Protein AF-A0A526VEC4-F1 (afdb_monomer_lite)

Secondary structure (DSSP, 8-state):
-------HHHHHHHHHHHHHHH-----GGG-SHHHHSSHHHHHHHHHHHHHHHH--

Structure (mmCIF, N/CA/C/O backbone):
data_AF-A0A526VEC4-F1
#
_entry.id   AF-A0A526VEC4-F1
#
loop_
_atom_site.group_PDB
_atom_site.id
_atom_site.type_symbol
_atom_site.label_atom_id
_atom_site.label_alt_id
_atom_site.label_comp_id
_atom_site.label_asym_id
_atom_site.label_entity_id
_atom_site.label_seq_id
_atom_site.pdbx_PDB_ins_code
_atom_site.Cartn_x
_atom_site.Cartn_y
_atom_site.Cartn_z
_atom_site.occupancy
_atom_site.B_iso_or_equiv
_atom_site.auth_seq_id
_atom_site.auth_comp_id
_atom_site.auth_asym_id
_atom_site.auth_atom_id
_atom_site.pdbx_PDB_model_num
ATOM 1 N N . ILE A 1 1 ? 15.883 -0.915 -20.634 1.00 43.56 1 ILE A N 1
ATOM 2 C CA . ILE A 1 1 ? 14.651 -1.047 -19.821 1.00 43.56 1 ILE A CA 1
ATOM 3 C C . ILE A 1 1 ? 15.105 -0.798 -18.396 1.00 43.56 1 ILE A C 1
ATOM 5 O O . ILE A 1 1 ? 15.426 -1.725 -17.678 1.00 43.56 1 ILE A O 1
ATOM 9 N N . GLU A 1 2 ? 15.304 0.470 -18.067 1.00 53.22 2 GLU A N 1
ATOM 10 C CA . GLU A 1 2 ? 15.815 0.923 -16.773 1.00 53.22 2 GLU A CA 1
ATOM 11 C C . GLU A 1 2 ? 14.957 2.127 -16.421 1.00 53.22 2 GLU A C 1
ATOM 13 O O . GLU A 1 2 ? 15.353 3.269 -16.614 1.00 53.22 2 GLU A O 1
ATOM 18 N N . ASN A 1 3 ? 13.706 1.883 -16.041 1.00 48.72 3 ASN A N 1
ATOM 19 C CA . ASN A 1 3 ? 12.845 2.964 -15.584 1.00 48.72 3 ASN A CA 1
ATOM 20 C C . ASN A 1 3 ? 12.924 3.028 -14.059 1.00 48.72 3 ASN A C 1
ATOM 22 O O . ASN A 1 3 ? 11.924 2.843 -13.370 1.00 48.72 3 ASN A O 1
ATOM 26 N N . GLY A 1 4 ? 14.144 3.238 -13.553 1.00 55.72 4 GLY A N 1
ATOM 27 C CA . GLY A 1 4 ? 14.435 3.543 -12.154 1.00 55.72 4 GLY A CA 1
ATOM 28 C C . GLY A 1 4 ? 13.866 4.907 -11.766 1.00 55.72 4 GLY A C 1
ATOM 29 O O . GLY A 1 4 ? 14.615 5.831 -11.477 1.00 55.72 4 GLY A O 1
ATOM 30 N N . ILE A 1 5 ? 12.540 5.056 -11.831 1.00 64.81 5 ILE A N 1
ATOM 31 C CA . ILE A 1 5 ? 11.839 6.265 -11.383 1.00 64.81 5 ILE A CA 1
ATOM 32 C C . ILE A 1 5 ? 11.678 6.248 -9.860 1.00 64.81 5 ILE A C 1
ATOM 34 O O . ILE A 1 5 ? 11.600 7.307 -9.249 1.00 64.81 5 ILE A O 1
ATOM 38 N N . ILE A 1 6 ? 11.677 5.064 -9.239 1.00 70.94 6 ILE A N 1
ATOM 39 C CA . ILE A 1 6 ? 11.493 4.905 -7.798 1.00 70.94 6 ILE A CA 1
ATOM 40 C C . ILE A 1 6 ? 12.706 4.176 -7.208 1.00 70.94 6 ILE A C 1
ATOM 42 O O . ILE A 1 6 ? 12.955 3.014 -7.522 1.00 70.94 6 ILE A O 1
ATOM 46 N N . ASP A 1 7 ? 13.456 4.878 -6.356 1.00 77.81 7 ASP A N 1
ATOM 47 C CA . ASP A 1 7 ? 14.476 4.298 -5.476 1.00 77.81 7 ASP A CA 1
ATOM 48 C C . ASP A 1 7 ? 13.820 3.688 -4.222 1.00 77.81 7 ASP A C 1
ATOM 50 O O . ASP A 1 7 ? 12.673 3.998 -3.895 1.00 77.81 7 ASP A O 1
ATOM 54 N N . SER A 1 8 ? 14.560 2.867 -3.478 1.00 75.50 8 SER A N 1
ATOM 55 C CA . SER A 1 8 ? 14.177 2.355 -2.156 1.00 75.50 8 SER A CA 1
ATOM 56 C C . SER A 1 8 ? 13.556 3.401 -1.213 1.00 75.50 8 SER A C 1
ATOM 58 O O . SER A 1 8 ? 12.603 3.086 -0.503 1.00 75.50 8 SER A O 1
ATOM 60 N N . THR A 1 9 ? 14.023 4.655 -1.254 1.00 82.81 9 THR A N 1
ATOM 61 C CA . THR A 1 9 ? 13.439 5.755 -0.459 1.00 82.81 9 THR A CA 1
ATOM 62 C C . THR A 1 9 ? 12.097 6.233 -1.025 1.00 82.81 9 THR A C 1
ATOM 64 O O . THR A 1 9 ? 11.158 6.486 -0.275 1.00 82.81 9 THR A O 1
ATOM 67 N N . GLY A 1 10 ? 11.973 6.297 -2.353 1.00 86.25 10 GLY A N 1
ATOM 68 C CA . GLY A 1 10 ? 10.749 6.737 -3.027 1.00 86.25 10 GLY A CA 1
ATOM 69 C C . GLY A 1 10 ? 9.579 5.767 -2.846 1.00 86.25 10 GLY A C 1
ATOM 70 O O . GLY A 1 10 ? 8.426 6.190 -2.863 1.00 86.25 10 GLY A O 1
ATOM 71 N N . VAL A 1 11 ? 9.857 4.478 -2.617 1.00 87.00 11 VAL A N 1
ATOM 72 C CA . VAL A 1 11 ? 8.820 3.491 -2.278 1.00 87.00 11 VAL A CA 1
ATOM 73 C C . VAL A 1 11 ? 8.134 3.851 -0.961 1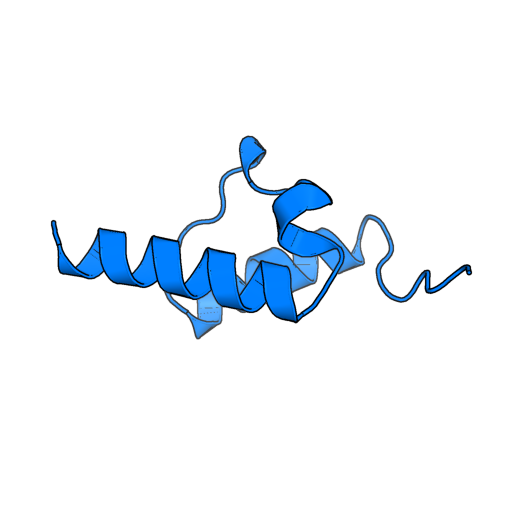.00 87.00 11 VAL A C 1
ATOM 75 O O . VAL A 1 11 ? 6.913 3.769 -0.875 1.00 87.00 11 VAL A O 1
ATOM 78 N N . LEU A 1 12 ? 8.893 4.277 0.051 1.00 89.31 12 LEU A N 1
ATOM 79 C CA . LEU A 1 12 ? 8.337 4.636 1.358 1.00 89.31 12 LEU A CA 1
ATOM 80 C C . LEU A 1 12 ? 7.468 5.895 1.277 1.00 89.31 12 LEU A C 1
ATOM 82 O O . LEU A 1 12 ? 6.400 5.933 1.882 1.00 89.31 12 LEU A O 1
ATOM 86 N N . GLU A 1 13 ? 7.879 6.895 0.492 1.00 90.69 13 GLU A N 1
ATOM 87 C CA . GLU A 1 13 ? 7.057 8.090 0.256 1.00 90.69 13 GLU A CA 1
ATOM 88 C C . GLU A 1 13 ? 5.783 7.766 -0.528 1.00 90.69 13 GLU A C 1
ATOM 90 O O . GLU A 1 13 ? 4.712 8.273 -0.200 1.00 90.69 13 GLU A O 1
ATOM 95 N N . LEU A 1 14 ? 5.868 6.880 -1.527 1.00 88.88 14 LEU A N 1
ATOM 96 C CA . LEU A 1 14 ? 4.695 6.402 -2.258 1.00 88.88 14 LEU A CA 1
ATOM 97 C C . LEU A 1 14 ? 3.724 5.664 -1.331 1.00 88.88 14 LEU A C 1
ATOM 99 O O . LEU A 1 14 ? 2.518 5.875 -1.425 1.00 88.88 14 LEU A O 1
ATOM 103 N N . VAL A 1 15 ? 4.236 4.813 -0.440 1.00 91.00 15 VAL A N 1
ATOM 104 C CA . VAL A 1 15 ? 3.417 4.126 0.561 1.00 91.00 15 VAL A CA 1
ATOM 105 C C . VAL A 1 15 ? 2.725 5.146 1.460 1.00 91.00 15 VAL A C 1
ATOM 107 O O . VAL A 1 15 ? 1.500 5.138 1.517 1.00 91.00 15 VAL A O 1
ATOM 110 N N . ALA A 1 16 ? 3.468 6.085 2.051 1.00 91.38 16 ALA A N 1
ATOM 111 C CA . ALA A 1 16 ? 2.895 7.126 2.904 1.00 91.38 16 ALA A CA 1
ATOM 112 C C . ALA A 1 16 ? 1.825 7.962 2.176 1.00 91.38 16 ALA A C 1
ATOM 114 O O . ALA A 1 16 ? 0.763 8.231 2.734 1.00 91.38 16 ALA A O 1
ATOM 115 N N . PHE A 1 17 ? 2.065 8.316 0.909 1.00 91.56 17 PHE A N 1
ATOM 116 C CA . PHE A 1 17 ? 1.093 9.009 0.062 1.00 91.56 17 PHE A CA 1
ATOM 117 C C . PHE A 1 17 ? -0.184 8.186 -0.140 1.00 91.56 17 PHE A C 1
ATOM 119 O O . PHE A 1 17 ? -1.287 8.715 -0.034 1.00 91.56 17 PHE A O 1
ATOM 126 N N . ILE A 1 18 ? -0.052 6.893 -0.442 1.00 91.62 18 ILE A N 1
ATOM 127 C CA . ILE A 1 18 ? -1.200 6.004 -0.640 1.00 91.62 18 ILE A CA 1
ATOM 128 C C . ILE A 1 18 ? -2.003 5.875 0.656 1.00 91.62 18 ILE A C 1
ATOM 130 O O . ILE A 1 18 ? -3.231 5.939 0.610 1.00 91.62 18 ILE A O 1
ATOM 134 N N . GLU A 1 19 ? -1.335 5.711 1.796 1.00 92.62 19 GLU A N 1
ATOM 135 C CA . GLU A 1 19 ? -2.008 5.575 3.087 1.00 92.62 19 GLU A CA 1
ATOM 136 C C . GLU A 1 19 ? -2.775 6.847 3.472 1.00 92.62 19 GLU A C 1
ATOM 138 O O . GLU A 1 19 ? -3.948 6.759 3.839 1.00 92.62 19 GLU A O 1
ATOM 143 N N . ASP A 1 20 ? -2.162 8.023 3.303 1.00 93.38 20 ASP A N 1
ATOM 144 C CA . ASP A 1 20 ? -2.781 9.322 3.597 1.00 93.38 20 ASP A CA 1
ATOM 145 C C . ASP A 1 20 ? -3.949 9.644 2.648 1.00 93.38 20 ASP A C 1
ATOM 147 O O . ASP A 1 20 ? -5.058 9.947 3.090 1.00 93.38 20 ASP A O 1
ATOM 151 N N . HIS A 1 21 ? -3.742 9.511 1.333 1.00 91.62 21 HIS A N 1
ATOM 152 C CA . HIS A 1 21 ? -4.743 9.914 0.343 1.00 91.62 21 HIS A CA 1
ATOM 153 C C . HIS A 1 21 ? -5.866 8.895 0.140 1.00 91.62 21 HIS A C 1
ATOM 155 O O . HIS A 1 21 ? -6.987 9.285 -0.193 1.00 91.62 21 HIS A O 1
ATOM 161 N N . CYS A 1 22 ? -5.579 7.597 0.277 1.00 88.88 22 CYS A N 1
ATOM 162 C CA . CYS A 1 22 ? -6.565 6.539 0.037 1.00 88.88 22 CYS A CA 1
ATOM 163 C C . CYS A 1 22 ? -7.157 5.971 1.333 1.00 88.88 22 CYS A C 1
ATOM 165 O O . CYS A 1 22 ? -8.119 5.208 1.257 1.00 88.88 22 CYS A O 1
ATOM 167 N N . GLY A 1 23 ? -6.608 6.313 2.505 1.00 88.06 23 GLY A N 1
ATOM 168 C CA . GLY A 1 23 ? -7.098 5.829 3.798 1.00 88.06 23 GLY A CA 1
ATOM 169 C C . GLY A 1 23 ? -6.967 4.315 3.979 1.00 88.06 23 GLY A C 1
ATOM 170 O O . GLY A 1 23 ? -7.746 3.711 4.715 1.00 88.06 23 GLY A O 1
ATOM 171 N N . ILE A 1 24 ? -6.024 3.686 3.275 1.00 89.69 24 ILE A N 1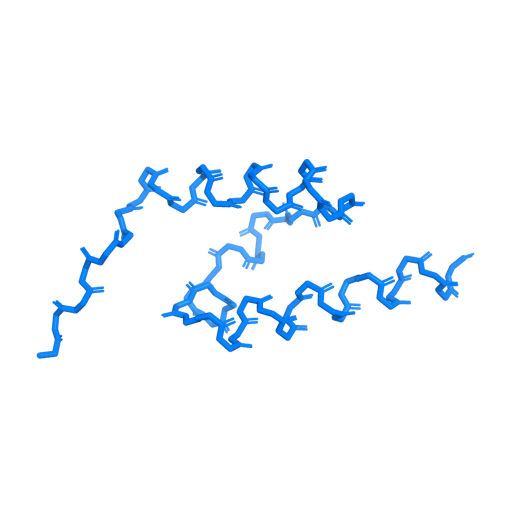
ATOM 172 C CA . ILE A 1 24 ? -5.728 2.252 3.387 1.00 89.69 24 ILE A CA 1
ATOM 173 C C . ILE A 1 24 ? -4.407 2.059 4.123 1.00 89.69 24 ILE A C 1
ATOM 175 O O . ILE A 1 24 ? -3.549 2.922 4.056 1.00 89.69 24 ILE A O 1
ATOM 179 N N . THR A 1 25 ? -4.209 0.917 4.777 1.00 90.62 25 THR A N 1
ATOM 180 C CA . THR A 1 25 ? -2.906 0.565 5.366 1.00 90.62 25 THR A CA 1
ATOM 181 C C . THR A 1 25 ? -2.134 -0.353 4.430 1.00 90.62 25 THR A C 1
ATOM 183 O O . THR A 1 25 ? -2.674 -1.369 3.968 1.00 90.62 25 THR A O 1
ATOM 186 N N . VAL A 1 26 ? -0.867 -0.042 4.172 1.00 90.94 26 VAL A N 1
ATOM 187 C CA . VAL A 1 26 ? 0.035 -0.874 3.364 1.00 90.94 26 VAL A CA 1
ATOM 188 C C . VAL A 1 26 ? 0.964 -1.637 4.306 1.00 90.94 26 VAL A C 1
ATOM 190 O O . VAL A 1 26 ? 1.754 -1.039 5.028 1.00 90.94 26 VAL A O 1
ATOM 193 N N . ALA A 1 27 ? 0.864 -2.968 4.327 1.00 91.25 27 ALA A N 1
ATOM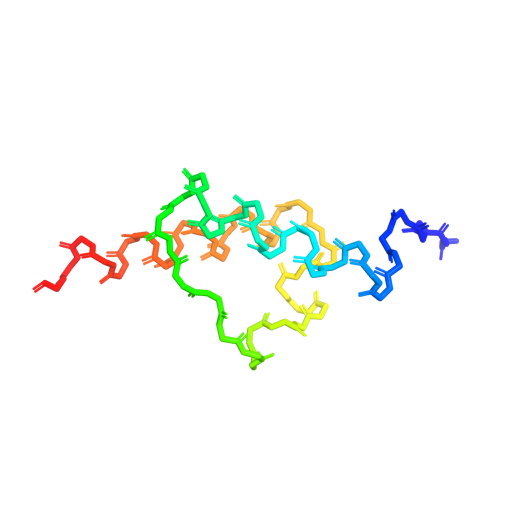 194 C CA . ALA A 1 27 ? 1.756 -3.782 5.150 1.00 91.25 27 ALA A CA 1
ATOM 195 C C . ALA A 1 27 ? 3.131 -3.907 4.481 1.00 91.25 27 ALA A C 1
ATOM 197 O O . ALA A 1 27 ? 3.230 -3.821 3.260 1.00 91.25 27 ALA A O 1
ATOM 198 N N . ASP A 1 28 ? 4.183 -4.204 5.246 1.00 89.38 28 ASP A N 1
ATOM 199 C CA . ASP A 1 28 ? 5.529 -4.440 4.704 1.00 89.38 28 ASP A CA 1
ATOM 200 C C . ASP A 1 28 ? 5.542 -5.540 3.626 1.00 89.38 28 ASP A C 1
ATOM 202 O O . ASP A 1 28 ? 6.199 -5.398 2.596 1.00 89.38 28 ASP A O 1
ATOM 206 N N . ALA A 1 29 ? 4.723 -6.581 3.803 1.00 90.50 29 ALA A N 1
ATOM 207 C CA . ALA A 1 29 ? 4.548 -7.662 2.837 1.00 90.50 29 ALA A CA 1
ATOM 208 C C . ALA A 1 29 ? 3.891 -7.214 1.516 1.00 90.50 29 ALA A C 1
ATOM 210 O O . ALA A 1 29 ? 4.052 -7.880 0.492 1.00 90.50 29 ALA A O 1
ATOM 211 N N . ASP A 1 30 ? 3.160 -6.096 1.522 1.00 90.00 30 ASP A N 1
ATOM 212 C CA . ASP A 1 30 ? 2.560 -5.508 0.324 1.00 90.00 30 ASP A CA 1
ATOM 213 C C . ASP A 1 30 ? 3.567 -4.652 -0.466 1.00 90.00 30 ASP A C 1
ATOM 215 O O . ASP A 1 30 ? 3.330 -4.366 -1.646 1.00 90.00 30 ASP A O 1
ATOM 219 N N . ILE A 1 31 ? 4.697 -4.272 0.150 1.00 89.00 31 ILE A N 1
ATOM 220 C CA . ILE A 1 31 ? 5.763 -3.450 -0.440 1.00 89.00 31 ILE A CA 1
ATOM 221 C C . ILE A 1 31 ? 6.670 -4.330 -1.306 1.00 89.00 31 ILE A C 1
ATOM 223 O O . ILE A 1 31 ? 7.851 -4.556 -1.044 1.00 89.00 31 ILE A O 1
ATOM 227 N N . VAL A 1 32 ? 6.084 -4.855 -2.375 1.00 89.00 32 VAL A N 1
ATOM 228 C CA . VAL A 1 32 ? 6.761 -5.710 -3.345 1.00 89.00 32 VAL A CA 1
ATOM 229 C C . VAL A 1 32 ? 6.617 -5.126 -4.749 1.00 89.00 32 VAL A C 1
ATOM 231 O O . VAL A 1 32 ? 5.591 -4.519 -5.069 1.00 89.00 32 VAL A O 1
ATOM 234 N N . PRO A 1 33 ? 7.586 -5.356 -5.653 1.00 85.62 33 PRO A N 1
ATOM 235 C CA . PRO A 1 33 ? 7.457 -4.943 -7.053 1.00 85.62 33 PRO A CA 1
ATOM 236 C C . PRO A 1 33 ? 6.215 -5.560 -7.723 1.00 85.62 33 PRO A C 1
ATOM 238 O O . PRO A 1 33 ? 5.609 -4.976 -8.620 1.00 85.62 33 PRO A O 1
ATOM 241 N N . ALA A 1 34 ? 5.733 -6.709 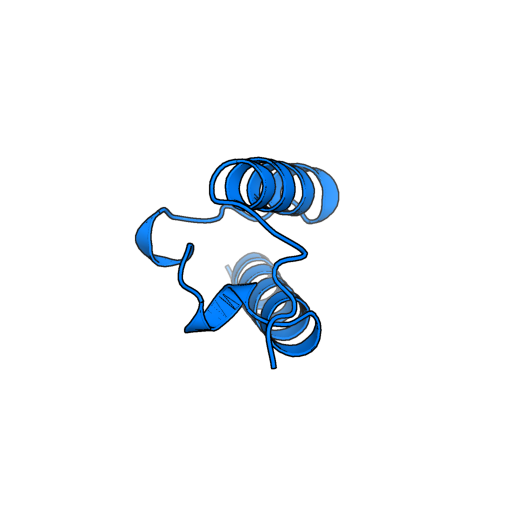-7.242 1.00 87.81 34 ALA A N 1
ATOM 242 C CA . ALA A 1 34 ? 4.462 -7.268 -7.696 1.00 87.81 34 ALA A CA 1
ATOM 243 C C . ALA A 1 34 ? 3.251 -6.334 -7.478 1.00 87.81 34 ALA A C 1
ATOM 245 O O . ALA A 1 34 ? 2.292 -6.465 -8.225 1.00 87.81 34 ALA A O 1
ATOM 246 N N . ASN A 1 35 ? 3.305 -5.370 -6.552 1.00 89.56 35 ASN A N 1
ATOM 247 C CA . ASN A 1 35 ? 2.244 -4.384 -6.318 1.00 89.56 35 ASN A CA 1
ATOM 248 C C . ASN A 1 35 ? 2.637 -2.968 -6.769 1.00 89.56 35 ASN A C 1
ATOM 250 O O . ASN A 1 35 ? 1.778 -2.220 -7.230 1.00 89.56 35 ASN A O 1
ATOM 254 N N . LEU A 1 36 ? 3.921 -2.600 -6.666 1.00 88.00 36 LEU A N 1
ATOM 255 C CA . LEU A 1 36 ? 4.377 -1.206 -6.784 1.00 88.00 36 LEU A CA 1
ATOM 256 C C . LEU A 1 36 ? 5.236 -0.895 -8.026 1.00 88.00 36 LEU A C 1
ATOM 258 O O . LEU A 1 36 ? 5.600 0.254 -8.243 1.00 88.00 36 LEU A O 1
ATOM 262 N N . ASP A 1 37 ? 5.542 -1.884 -8.871 1.00 84.50 37 ASP A N 1
ATOM 263 C CA . ASP A 1 37 ? 6.421 -1.720 -10.051 1.00 84.50 37 ASP A CA 1
ATOM 264 C C . ASP A 1 37 ? 5.786 -0.913 -11.201 1.00 84.50 37 ASP A C 1
ATOM 266 O O . ASP A 1 37 ? 6.462 -0.465 -12.123 1.00 84.50 37 ASP A O 1
ATOM 270 N N . SER A 1 38 ? 4.466 -0.718 -11.189 1.00 87.56 38 SER A N 1
ATOM 271 C CA . SER A 1 38 ? 3.753 0.015 -12.240 1.00 87.56 38 SER A CA 1
ATOM 272 C C . SER A 1 38 ? 2.478 0.657 -11.713 1.00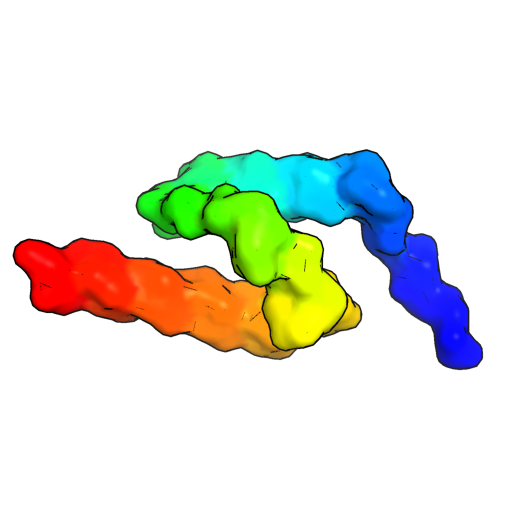 87.56 38 SER A C 1
ATOM 274 O O . SER A 1 38 ? 1.785 0.066 -10.885 1.00 87.56 38 SER A O 1
ATOM 276 N N . LEU A 1 39 ? 2.096 1.804 -12.286 1.00 87.38 39 LEU A N 1
ATOM 277 C CA . LEU A 1 39 ? 0.850 2.506 -11.944 1.00 87.38 39 LEU A CA 1
ATOM 278 C C . LEU A 1 39 ? -0.378 1.591 -12.009 1.00 87.38 39 LEU A C 1
ATOM 280 O O . LEU A 1 39 ? -1.195 1.609 -11.100 1.00 87.38 39 LEU A O 1
ATOM 284 N N . ALA A 1 40 ? -0.475 0.727 -13.025 1.00 90.75 40 ALA A N 1
ATOM 285 C CA . ALA A 1 40 ? -1.584 -0.221 -13.145 1.00 90.75 40 ALA A CA 1
ATOM 286 C C . ALA A 1 40 ? -1.686 -1.182 -11.945 1.00 90.75 40 ALA A C 1
ATOM 288 O O . ALA A 1 40 ? -2.789 -1.475 -11.484 1.00 90.75 40 ALA A O 1
ATOM 289 N N . ARG A 1 41 ? -0.545 -1.653 -11.421 1.00 91.06 41 ARG A N 1
ATOM 290 C CA . ARG A 1 41 ? -0.515 -2.543 -10.253 1.00 91.06 41 ARG A CA 1
ATOM 291 C C . ARG A 1 41 ? -0.845 -1.789 -8.972 1.00 91.06 41 ARG A C 1
ATOM 293 O O . ARG A 1 41 ? -1.652 -2.279 -8.190 1.00 91.06 41 ARG A O 1
ATOM 300 N N . ILE A 1 42 ? -0.321 -0.571 -8.830 1.00 90.12 42 ILE A N 1
ATOM 301 C CA . ILE A 1 42 ? -0.623 0.318 -7.703 1.00 90.12 42 ILE A CA 1
ATOM 302 C C . ILE A 1 42 ? -2.130 0.594 -7.649 1.00 90.12 42 ILE A C 1
ATOM 304 O O . ILE A 1 42 ? -2.763 0.384 -6.618 1.00 90.12 42 ILE A O 1
ATOM 308 N N . THR A 1 43 ? -2.742 0.989 -8.768 1.00 91.88 43 THR A N 1
ATOM 309 C CA . THR A 1 43 ? -4.186 1.249 -8.834 1.00 91.88 43 THR A CA 1
ATOM 310 C C . THR A 1 43 ? -5.009 0.000 -8.517 1.00 91.88 43 THR A C 1
ATOM 312 O O . THR A 1 43 ? -5.982 0.090 -7.766 1.00 91.88 43 THR A O 1
ATOM 315 N N . ALA A 1 44 ? -4.625 -1.167 -9.046 1.00 93.75 44 ALA A N 1
ATOM 316 C CA . ALA A 1 44 ? -5.312 -2.425 -8.757 1.00 93.75 44 ALA A CA 1
ATOM 317 C C . ALA A 1 44 ? 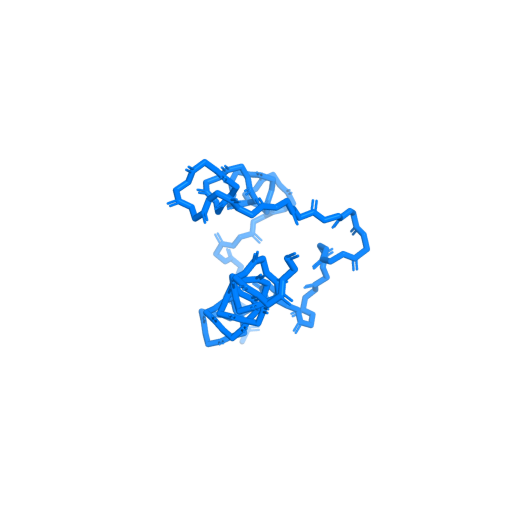-5.228 -2.795 -7.266 1.00 93.75 44 ALA A C 1
ATOM 319 O O . ALA A 1 44 ? -6.240 -3.154 -6.664 1.00 93.75 44 ALA A O 1
ATOM 320 N N . PHE A 1 45 ? -4.047 -2.643 -6.663 1.00 92.94 45 PHE A N 1
ATOM 321 C CA . PHE A 1 45 ? -3.808 -2.882 -5.244 1.00 92.94 45 PHE A CA 1
ATOM 322 C C . PHE A 1 45 ? -4.650 -1.960 -4.350 1.00 92.94 45 PHE A C 1
ATOM 324 O O . PHE A 1 45 ? -5.362 -2.441 -3.467 1.00 92.94 45 PHE A O 1
ATOM 331 N N . ILE A 1 46 ? -4.637 -0.650 -4.625 1.00 92.00 46 ILE A N 1
ATOM 332 C CA . ILE A 1 46 ? -5.430 0.343 -3.884 1.00 92.00 46 ILE A CA 1
ATOM 333 C C . ILE A 1 46 ? -6.921 0.013 -3.979 1.00 92.00 46 ILE A C 1
ATOM 335 O O . ILE A 1 46 ? -7.614 -0.018 -2.964 1.00 92.00 46 ILE A O 1
ATOM 339 N N . THR A 1 47 ? -7.408 -0.285 -5.186 1.00 92.12 47 THR A N 1
ATOM 340 C CA . THR A 1 47 ? -8.824 -0.607 -5.421 1.00 92.12 47 THR A CA 1
ATOM 341 C C . THR A 1 47 ? -9.244 -1.859 -4.650 1.00 92.12 47 THR A C 1
ATOM 343 O O . THR A 1 47 ? -10.304 -1.869 -4.027 1.00 92.12 47 THR A O 1
ATOM 346 N N . ALA A 1 48 ? -8.408 -2.901 -4.645 1.00 91.12 48 ALA A N 1
ATOM 347 C CA . ALA A 1 48 ? -8.677 -4.128 -3.902 1.00 91.12 48 ALA A CA 1
ATOM 348 C C . ALA A 1 48 ? -8.728 -3.888 -2.383 1.00 91.12 48 ALA A C 1
ATOM 350 O O . ALA A 1 48 ? -9.653 -4.366 -1.722 1.00 91.12 48 ALA A O 1
ATOM 351 N N . LYS A 1 49 ? -7.789 -3.108 -1.824 1.00 89.25 49 LYS A N 1
ATOM 352 C CA . LYS A 1 49 ? -7.807 -2.759 -0.393 1.00 89.25 49 LYS A CA 1
ATOM 353 C C . LYS A 1 49 ? -9.005 -1.897 -0.015 1.00 89.25 49 LYS A C 1
ATOM 355 O O . LYS A 1 49 ? -9.664 -2.190 0.978 1.00 89.25 49 LYS A O 1
ATOM 360 N N . ALA A 1 50 ? -9.317 -0.878 -0.811 1.00 86.75 50 ALA A N 1
ATOM 361 C CA . ALA A 1 50 ? -10.463 -0.008 -0.566 1.00 86.75 50 ALA A CA 1
ATOM 362 C C . ALA A 1 50 ? -11.787 -0.792 -0.599 1.00 86.75 50 ALA A C 1
ATOM 364 O O . ALA A 1 50 ? -12.643 -0.599 0.262 1.00 86.75 50 ALA A O 1
ATOM 365 N N . ALA A 1 51 ? -11.932 -1.737 -1.535 1.00 86.31 51 ALA A N 1
ATOM 366 C CA . ALA A 1 51 ? -13.089 -2.629 -1.580 1.00 86.31 51 ALA A CA 1
ATOM 367 C C . ALA A 1 51 ? -13.182 -3.524 -0.331 1.00 86.31 51 ALA A C 1
ATOM 369 O O . ALA A 1 51 ? -14.273 -3.715 0.203 1.00 86.31 51 ALA A O 1
ATOM 370 N N . SER A 1 52 ? -12.048 -4.030 0.167 1.00 81.00 52 SER A N 1
ATOM 371 C CA . SER A 1 52 ? -12.010 -4.815 1.406 1.00 81.00 52 SER A CA 1
ATOM 372 C C . SER A 1 52 ? -12.369 -3.996 2.650 1.00 81.00 52 SER A C 1
ATOM 374 O O . SER A 1 52 ? -12.868 -4.580 3.606 1.00 81.00 52 SER A O 1
ATOM 376 N N . LEU A 1 53 ? -12.126 -2.680 2.651 1.00 74.06 53 LEU A N 1
ATOM 377 C CA . LEU A 1 53 ? -12.494 -1.785 3.755 1.00 74.06 53 LEU A CA 1
ATOM 378 C C . LEU A 1 53 ? -14.001 -1.492 3.798 1.00 74.06 53 LEU A C 1
ATOM 380 O O . LEU A 1 53 ? -14.556 -1.319 4.873 1.00 74.06 53 LEU A O 1
ATOM 384 N N . VAL A 1 54 ? -14.659 -1.432 2.635 1.00 69.31 54 VAL A N 1
ATOM 385 C CA . VAL A 1 54 ? -16.114 -1.198 2.520 1.00 69.31 54 VAL A CA 1
ATOM 386 C C . VAL A 1 54 ? -16.928 -2.470 2.789 1.00 69.31 54 VAL A C 1
ATOM 388 O O . VAL A 1 54 ? -18.100 -2.390 3.147 1.00 69.31 54 VAL A O 1
ATOM 391 N N . ALA A 1 55 ? -16.330 -3.647 2.595 1.00 61.34 55 ALA A N 1
ATOM 392 C CA . ALA A 1 55 ? -16.989 -4.937 2.794 1.00 61.34 55 ALA A CA 1
ATOM 393 C C . ALA A 1 55 ? -16.956 -5.455 4.250 1.00 61.34 55 ALA A C 1
ATOM 395 O O . ALA A 1 55 ? -17.526 -6.518 4.508 1.00 61.34 55 ALA A O 1
ATOM 396 N N . ALA A 1 56 ? -16.289 -4.745 5.165 1.00 52.31 56 ALA A N 1
ATOM 397 C CA . ALA A 1 56 ? -16.146 -5.082 6.585 1.00 52.31 56 ALA A CA 1
ATOM 398 C C . ALA A 1 56 ? -17.028 -4.184 7.464 1.00 52.31 56 ALA A C 1
ATOM 400 O O . ALA A 1 56 ? -17.548 -4.705 8.478 1.00 52.31 56 ALA A O 1
#

Radius of gyration: 11.59 Å; chains: 1; bounding box: 33×18×26 Å

Foldseek 3Di:
DCPPVDDPVNLVVVQVVLCVPLVFHQDPVNSDCCQVVDPVSVVVVSVVRSVVVVVD

pLDDT: mean 83.61, std 12.47, range [43.56, 93.75]

Sequence (56 aa):
IENGIIDSTGVLELVAFIEDHCGITVADADIVPANLDSLARITAFITAKAASLVAA